Protein AF-A0A430QUM1-F1 (afdb_monomer_lite)

Foldseek 3Di:
DVPPPDPDPPPPDDDDDDPDDDDDDDDDDFPDFLVRVCVVCVVVVHDDDPVVVCVCPVDCQQCVQAVVVQVVCVVVQKHQVPDDRRQWGAHPVVSHTYGHDSVPIDRRD

Organism: Schistosoma bovis (NCBI:txid6184)

Radius of gyration: 18.18 Å; chains: 1; bounding box: 41×48×41 Å

Secondary structure (DSSP, 8-state)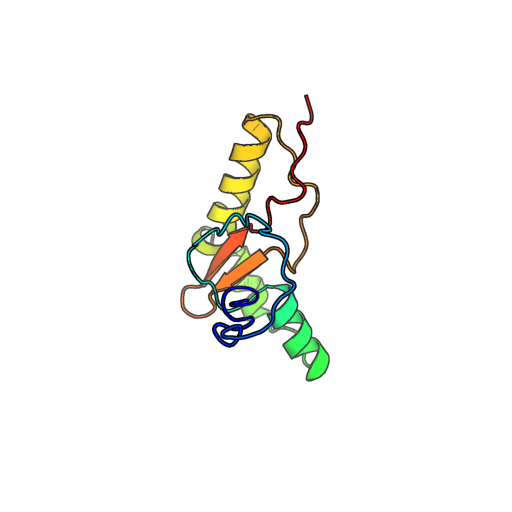:
--TTS-S-TT-TT-TT----PPPP-------EEHHHHHHHHHHHTPPPPHHHHHHHHH-HHHHHHHHHHHHHHHHTTEE----SGGGEEEETTTTEEEE---TT-EE--

Structure (mmCIF, N/CA/C/O backbone):
data_AF-A0A430QUM1-F1
#
_entry.id   AF-A0A430QUM1-F1
#
loop_
_atom_site.group_PDB
_atom_site.id
_atom_site.type_symbol
_atom_site.label_atom_id
_atom_site.label_alt_id
_atom_site.label_comp_id
_atom_site.label_asym_id
_atom_site.label_entity_id
_atom_site.label_seq_id
_atom_site.pdbx_PDB_ins_code
_atom_site.Cartn_x
_atom_site.Cartn_y
_atom_site.Cartn_z
_atom_site.occupancy
_atom_site.B_iso_or_equiv
_atom_site.auth_seq_id
_atom_site.auth_comp_id
_atom_site.auth_asym_id
_atom_site.auth_atom_id
_atom_site.pdbx_PDB_model_num
ATOM 1 N N . MET A 1 1 ? 5.386 -9.853 7.442 1.00 43.69 1 MET A N 1
ATOM 2 C CA . MET A 1 1 ? 5.997 -8.923 6.465 1.00 43.69 1 MET A CA 1
ATOM 3 C C . MET A 1 1 ? 7.458 -8.573 6.796 1.00 43.69 1 MET A C 1
ATOM 5 O O . MET A 1 1 ? 8.047 -7.764 6.114 1.00 43.69 1 MET A O 1
ATOM 9 N N . PHE A 1 2 ? 8.074 -9.291 7.746 1.00 39.56 2 PHE A N 1
ATOM 10 C CA . PHE A 1 2 ? 9.486 -9.720 7.747 1.00 39.56 2 PHE A CA 1
ATOM 11 C C . PHE A 1 2 ? 9.617 -11.138 7.130 1.00 39.56 2 PHE A C 1
ATOM 13 O O . PHE A 1 2 ? 10.442 -11.951 7.527 1.00 39.56 2 PHE A O 1
ATOM 20 N N . GLY A 1 3 ? 8.687 -11.502 6.238 1.00 36.56 3 GLY A N 1
ATOM 21 C CA . GLY A 1 3 ? 8.207 -12.881 6.085 1.00 36.56 3 GLY A CA 1
ATOM 22 C C . GLY A 1 3 ? 9.193 -13.913 5.540 1.00 36.56 3 GLY A C 1
ATOM 23 O O . GLY A 1 3 ? 8.866 -15.088 5.610 1.00 36.56 3 GLY A O 1
ATOM 24 N N . LEU A 1 4 ? 10.360 -13.518 5.026 1.00 43.66 4 LEU A N 1
ATOM 25 C CA . LEU A 1 4 ? 11.331 -14.443 4.431 1.00 43.66 4 LEU A CA 1
ATOM 26 C C . LEU A 1 4 ? 12.798 -14.039 4.693 1.00 43.66 4 LEU A C 1
ATOM 28 O O . LEU A 1 4 ? 13.643 -14.236 3.835 1.00 43.66 4 LEU A O 1
ATOM 32 N N . LEU A 1 5 ? 13.129 -13.497 5.876 1.00 46.72 5 LEU A N 1
ATOM 33 C CA . LEU A 1 5 ? 14.540 -13.430 6.322 1.00 46.72 5 LEU A CA 1
ATOM 34 C C . LEU A 1 5 ? 14.900 -14.474 7.397 1.00 46.72 5 LEU A C 1
ATOM 36 O O . LEU A 1 5 ? 16.046 -14.558 7.813 1.00 46.72 5 LEU A O 1
ATOM 40 N N . LEU A 1 6 ? 13.957 -15.281 7.884 1.00 39.12 6 LEU A N 1
ATOM 41 C CA . LEU A 1 6 ? 14.209 -16.151 9.041 1.00 39.12 6 LEU A CA 1
ATOM 42 C C . LEU A 1 6 ? 13.524 -17.514 8.906 1.00 39.12 6 LEU A C 1
ATOM 44 O O . LEU A 1 6 ? 12.822 -17.949 9.812 1.00 39.12 6 LEU A O 1
ATOM 48 N N . LYS A 1 7 ? 13.753 -18.222 7.795 1.00 44.28 7 LYS A N 1
ATOM 49 C CA . LYS A 1 7 ? 13.773 -19.688 7.864 1.00 44.28 7 LYS A CA 1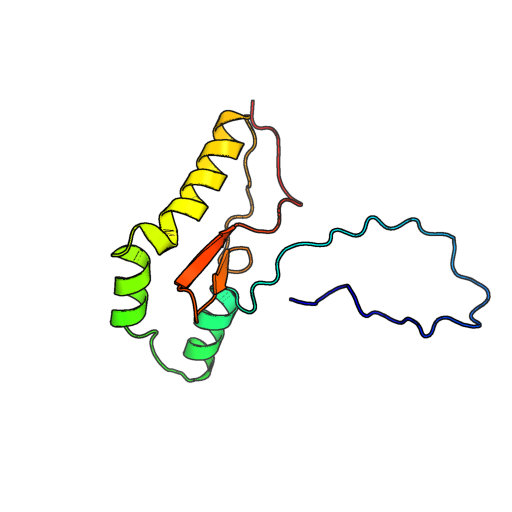
ATOM 50 C C . LYS A 1 7 ? 15.233 -20.135 7.919 1.00 44.28 7 LYS A C 1
ATOM 52 O O . LYS A 1 7 ? 15.861 -20.435 6.919 1.00 44.28 7 LYS A O 1
ATOM 57 N N . GLU A 1 8 ? 15.748 -20.071 9.143 1.00 42.69 8 GLU A N 1
ATOM 58 C CA . GLU A 1 8 ? 16.686 -21.051 9.688 1.00 42.69 8 GLU A CA 1
ATOM 59 C C . GLU A 1 8 ? 18.136 -21.020 9.178 1.00 42.69 8 GLU A C 1
ATOM 61 O O . GLU A 1 8 ? 18.645 -21.935 8.540 1.00 42.69 8 GLU A O 1
ATOM 66 N N . ARG A 1 9 ? 18.882 -20.063 9.743 1.00 41.09 9 ARG A N 1
ATOM 67 C CA . ARG A 1 9 ? 20.244 -20.266 10.283 1.00 41.09 9 ARG A CA 1
ATOM 68 C C . ARG A 1 9 ? 20.317 -21.409 11.340 1.00 41.09 9 ARG A C 1
ATOM 70 O O . ARG A 1 9 ? 20.954 -21.259 12.373 1.00 41.09 9 ARG A O 1
ATOM 77 N N . PHE A 1 10 ? 19.665 -22.546 11.094 1.00 42.25 10 PHE A N 1
ATOM 78 C CA . PHE A 1 10 ? 19.745 -23.795 11.871 1.00 42.25 10 PHE A CA 1
ATOM 79 C C . PHE A 1 10 ? 19.957 -25.016 10.952 1.00 42.25 10 PHE A C 1
ATOM 81 O O . PHE A 1 10 ? 19.658 -26.145 11.314 1.00 42.25 10 PHE A O 1
ATOM 88 N N . GLY A 1 11 ? 20.504 -24.798 9.754 1.00 42.00 11 GLY A N 1
ATOM 89 C CA . GLY A 1 11 ? 20.925 -25.853 8.832 1.00 42.00 11 GLY A CA 1
ATOM 90 C C . GLY A 1 11 ? 22.406 -26.222 8.947 1.00 42.00 11 GLY A C 1
ATOM 91 O O . GLY A 1 11 ? 23.008 -26.597 7.949 1.00 42.00 11 GLY A O 1
ATOM 92 N N . SER A 1 12 ? 23.046 -26.087 10.111 1.00 43.53 12 SER A N 1
ATOM 93 C CA . SER A 1 12 ? 24.302 -26.810 10.333 1.00 43.53 12 SER A CA 1
ATOM 94 C C . SER A 1 12 ? 23.939 -28.286 10.544 1.00 43.53 12 SER A C 1
ATOM 96 O O . SER A 1 12 ? 23.296 -28.589 11.545 1.00 43.53 12 SER A O 1
ATOM 98 N N . TYR A 1 13 ? 24.346 -29.167 9.620 1.00 47.78 13 TYR A N 1
ATOM 99 C CA . TYR A 1 13 ? 24.233 -30.644 9.651 1.00 47.78 13 TYR A CA 1
ATOM 100 C C . TYR A 1 13 ? 22.972 -31.328 9.065 1.00 47.78 13 TYR A C 1
ATOM 102 O O . TYR A 1 13 ? 22.477 -32.285 9.655 1.00 47.78 13 TYR A O 1
ATOM 110 N N . LEU A 1 14 ? 22.492 -30.957 7.868 1.00 51.97 14 LEU A N 1
ATOM 111 C CA . LEU A 1 14 ? 21.632 -31.862 7.072 1.00 51.97 14 LEU A CA 1
ATOM 112 C C . LEU A 1 14 ? 22.257 -32.151 5.688 1.00 51.97 14 LEU A C 1
ATOM 114 O O . LEU A 1 14 ? 22.378 -31.233 4.879 1.00 51.97 14 LEU A O 1
ATOM 118 N N . PRO A 1 15 ? 22.662 -33.402 5.386 1.00 48.03 15 PRO A N 1
ATOM 119 C CA . PRO A 1 15 ? 23.564 -33.724 4.276 1.00 48.03 15 PRO A CA 1
ATOM 120 C C . PRO A 1 15 ? 22.854 -33.918 2.921 1.00 48.03 15 PRO A C 1
ATOM 122 O O . PRO A 1 15 ? 23.190 -34.846 2.196 1.00 48.03 15 PRO A O 1
ATOM 125 N N . ASN A 1 16 ? 21.847 -33.103 2.576 1.00 53.75 16 ASN A N 1
ATOM 126 C CA . ASN A 1 16 ? 21.086 -33.298 1.325 1.00 53.75 16 ASN A CA 1
ATOM 127 C C . ASN A 1 16 ? 20.374 -32.049 0.758 1.00 53.75 16 ASN A C 1
ATOM 129 O O . ASN A 1 16 ? 19.399 -32.182 0.017 1.00 53.75 16 ASN A O 1
ATOM 133 N N . TYR A 1 17 ? 20.826 -30.831 1.070 1.00 57.78 17 TYR A N 1
ATOM 134 C CA . TYR A 1 17 ? 20.331 -29.648 0.354 1.00 57.78 17 TYR A CA 1
ATOM 135 C C . TYR A 1 17 ? 21.117 -29.491 -0.950 1.00 57.78 17 TYR A C 1
ATOM 137 O O . TYR A 1 17 ? 22.329 -29.308 -0.919 1.00 57.78 17 TYR A O 1
ATOM 145 N N . LYS A 1 18 ? 20.432 -29.595 -2.094 1.00 59.81 18 LYS A N 1
ATOM 146 C CA . LYS A 1 18 ? 20.975 -29.111 -3.369 1.00 59.81 18 LYS A CA 1
ATOM 147 C C . LYS A 1 18 ? 21.268 -27.617 -3.207 1.00 59.81 18 LYS A C 1
ATOM 149 O O . LYS A 1 18 ? 20.490 -26.927 -2.550 1.00 59.81 18 LYS A O 1
ATOM 154 N N . ASP A 1 19 ? 22.378 -27.149 -3.772 1.00 65.31 19 ASP A N 1
ATOM 155 C CA . ASP A 1 19 ? 22.816 -25.748 -3.752 1.00 65.31 19 ASP A CA 1
ATOM 156 C C . ASP A 1 19 ? 21.836 -24.840 -4.521 1.00 65.31 19 ASP A C 1
ATOM 158 O O . ASP A 1 19 ? 22.116 -24.359 -5.620 1.00 65.31 19 ASP A O 1
ATOM 162 N N . ASP A 1 20 ? 20.647 -24.622 -3.966 1.00 74.81 20 ASP A N 1
ATOM 163 C CA . ASP A 1 20 ? 19.659 -23.720 -4.535 1.00 74.81 20 ASP A CA 1
ATOM 164 C C . ASP A 1 20 ? 20.134 -22.276 -4.316 1.00 74.81 20 ASP A C 1
ATOM 166 O O . ASP A 1 20 ? 20.243 -21.777 -3.193 1.00 74.81 20 ASP A O 1
ATOM 170 N N . VAL A 1 21 ? 20.446 -21.591 -5.417 1.00 81.19 21 VAL A N 1
ATOM 171 C CA . VAL A 1 21 ? 20.840 -20.179 -5.405 1.00 81.19 21 VAL A CA 1
ATOM 172 C C . VAL A 1 21 ? 19.590 -19.314 -5.249 1.00 81.19 21 VAL A C 1
ATOM 174 O O . VAL A 1 21 ? 18.719 -19.297 -6.118 1.00 81.19 21 VAL A O 1
ATOM 177 N N . TYR A 1 22 ? 19.516 -18.549 -4.158 1.00 82.31 22 TYR A N 1
ATOM 178 C CA . TYR A 1 22 ? 18.409 -17.629 -3.884 1.00 82.31 22 TYR A CA 1
ATOM 179 C C . TYR A 1 22 ? 18.794 -16.168 -4.144 1.00 82.31 22 TYR A C 1
ATOM 181 O O . TYR A 1 22 ? 19.860 -15.705 -3.734 1.00 82.31 22 TYR A O 1
ATOM 189 N N . LEU A 1 23 ? 17.878 -15.405 -4.749 1.00 83.75 23 LEU A N 1
ATOM 190 C CA . LEU A 1 23 ? 17.969 -13.947 -4.826 1.00 83.75 23 LEU A CA 1
ATOM 191 C C . LEU A 1 23 ? 17.293 -13.318 -3.601 1.00 83.75 23 LEU A C 1
ATOM 193 O O . LEU A 1 23 ? 16.084 -13.444 -3.418 1.00 83.75 23 LEU A O 1
ATOM 197 N N . ASN A 1 24 ? 18.067 -12.597 -2.790 1.00 85.44 24 ASN A N 1
ATOM 198 C CA . ASN A 1 24 ? 17.563 -11.875 -1.623 1.00 85.44 24 ASN A CA 1
ATOM 199 C C . ASN A 1 24 ? 17.388 -10.387 -1.949 1.00 85.44 24 ASN A C 1
ATOM 201 O O . ASN A 1 24 ? 18.333 -9.732 -2.384 1.00 85.44 24 ASN A O 1
ATOM 205 N N . LEU A 1 25 ? 16.194 -9.841 -1.701 1.00 83.12 25 LEU A N 1
ATOM 206 C CA . LEU A 1 25 ? 15.894 -8.417 -1.873 1.00 83.12 25 LEU A CA 1
ATOM 207 C C . LEU A 1 25 ? 15.719 -7.755 -0.502 1.00 83.12 25 LEU A C 1
ATOM 209 O O . LEU A 1 25 ? 14.746 -8.025 0.203 1.00 83.12 25 LEU A O 1
ATOM 213 N N . VAL A 1 26 ? 16.653 -6.877 -0.129 1.00 88.25 26 VAL A N 1
ATOM 214 C CA . VAL A 1 26 ? 16.562 -6.063 1.093 1.00 88.25 26 VAL A CA 1
ATOM 215 C C . VAL A 1 26 ? 15.911 -4.730 0.739 1.00 88.25 26 VAL A C 1
ATOM 217 O O . VAL A 1 26 ? 16.435 -3.969 -0.070 1.00 88.25 26 VAL A O 1
ATOM 220 N N . LEU A 1 27 ? 14.749 -4.463 1.332 1.00 87.62 27 LEU A N 1
ATOM 221 C CA . LEU A 1 27 ? 13.932 -3.277 1.077 1.00 87.62 27 LEU A CA 1
ATOM 222 C C . LEU A 1 27 ? 13.594 -2.568 2.390 1.00 87.62 27 LEU A C 1
ATOM 224 O O . LEU A 1 27 ? 13.742 -3.127 3.478 1.00 87.62 27 LEU A O 1
ATOM 228 N N . GLU A 1 28 ? 13.093 -1.341 2.275 1.00 87.81 28 GLU A N 1
ATOM 229 C CA . GLU A 1 28 ? 12.526 -0.605 3.402 1.00 87.81 28 GLU A CA 1
ATOM 230 C C . GLU A 1 28 ? 11.370 -1.381 4.048 1.00 87.81 28 GLU A C 1
ATOM 232 O O . GLU A 1 28 ? 10.492 -1.922 3.370 1.00 87.81 28 GLU A O 1
ATOM 237 N N . PHE A 1 29 ? 11.351 -1.398 5.380 1.00 88.38 29 PHE A N 1
ATOM 238 C CA . PHE A 1 29 ? 10.307 -2.057 6.146 1.00 88.38 29 PHE A CA 1
ATOM 239 C C . PHE A 1 29 ? 9.111 -1.131 6.389 1.00 88.38 29 PHE A C 1
ATOM 241 O O . PHE A 1 29 ? 9.239 -0.076 7.009 1.00 88.38 29 PHE A O 1
ATOM 248 N N . ILE A 1 30 ? 7.924 -1.582 5.977 1.00 90.69 30 ILE A N 1
ATOM 249 C CA . ILE A 1 30 ? 6.643 -0.976 6.350 1.00 90.69 30 ILE A CA 1
ATOM 250 C C . ILE A 1 30 ? 5.813 -2.031 7.100 1.00 90.69 30 ILE A C 1
ATOM 252 O O . ILE A 1 30 ? 5.614 -3.133 6.582 1.00 90.69 30 ILE A O 1
ATOM 256 N N . PRO A 1 31 ? 5.345 -1.737 8.328 1.00 90.00 31 PRO A N 1
ATOM 257 C CA . PRO A 1 31 ? 4.848 -2.768 9.243 1.00 90.00 31 PRO A CA 1
ATOM 258 C C . PRO A 1 31 ? 3.474 -3.338 8.883 1.00 90.00 31 PRO A C 1
ATOM 260 O O . PRO A 1 31 ? 3.182 -4.497 9.210 1.00 90.00 31 PRO A O 1
ATOM 263 N N . GLU A 1 32 ? 2.626 -2.542 8.232 1.00 93.50 32 GLU A N 1
ATOM 264 C CA . GLU A 1 32 ? 1.235 -2.886 7.964 1.00 93.50 32 GLU A CA 1
ATOM 265 C C . GLU A 1 32 ? 0.914 -2.889 6.471 1.00 93.50 32 GLU A C 1
ATOM 267 O O . GLU A 1 32 ? 1.576 -2.258 5.649 1.00 93.50 32 GLU A O 1
ATOM 272 N N . THR A 1 33 ? -0.153 -3.609 6.135 1.00 93.44 33 THR A N 1
ATOM 273 C CA . THR A 1 33 ? -0.819 -3.505 4.836 1.00 93.44 33 THR A CA 1
ATOM 274 C C . THR A 1 33 ? -2.217 -2.969 5.030 1.00 93.44 33 THR A C 1
ATOM 276 O O . THR A 1 33 ? -2.831 -3.182 6.082 1.00 93.44 33 THR A O 1
ATOM 279 N N . VAL A 1 34 ? -2.771 -2.354 3.989 1.00 91.62 34 VAL A N 1
ATOM 280 C CA . VAL A 1 34 ? -4.183 -1.951 3.988 1.00 91.62 34 VAL A CA 1
ATOM 281 C C . VAL A 1 34 ? -5.081 -3.156 4.296 1.00 91.62 34 VAL A C 1
ATOM 283 O O . VAL A 1 34 ? -6.014 -3.045 5.090 1.00 91.62 34 VAL A O 1
ATOM 286 N N . TYR A 1 35 ? -4.748 -4.341 3.770 1.00 92.69 35 TYR A N 1
ATOM 287 C CA . TYR A 1 35 ? -5.450 -5.587 4.096 1.00 92.69 35 TYR A CA 1
ATOM 288 C C . TYR A 1 35 ? -5.432 -5.923 5.594 1.00 92.69 35 TYR A C 1
ATOM 290 O O . TYR A 1 35 ? -6.472 -6.265 6.155 1.00 92.69 35 TYR A O 1
ATOM 298 N N . ARG A 1 36 ? -4.270 -5.849 6.257 1.00 92.38 36 ARG A N 1
ATOM 299 C CA . ARG A 1 36 ? -4.152 -6.168 7.690 1.00 92.38 36 ARG A CA 1
ATOM 300 C C . ARG A 1 36 ? -4.956 -5.200 8.548 1.00 92.38 36 ARG A C 1
ATOM 302 O O . ARG A 1 36 ? -5.643 -5.648 9.466 1.00 92.38 36 ARG A O 1
ATOM 309 N N . VAL A 1 37 ? -4.920 -3.911 8.210 1.00 91.31 37 VAL A N 1
ATOM 310 C CA . VAL A 1 37 ? -5.722 -2.886 8.887 1.00 91.31 37 VAL A CA 1
ATOM 311 C C . VAL A 1 37 ? -7.210 -3.175 8.713 1.00 91.31 37 VAL A C 1
ATOM 313 O O . VAL A 1 37 ? -7.918 -3.299 9.711 1.00 91.31 37 VAL A O 1
ATOM 316 N N . ALA A 1 38 ? -7.675 -3.383 7.479 1.00 91.19 38 ALA A N 1
ATOM 317 C CA . ALA A 1 38 ? -9.075 -3.702 7.205 1.00 91.19 38 ALA A CA 1
ATOM 318 C C . ALA A 1 38 ? -9.531 -4.983 7.929 1.00 91.19 38 ALA A C 1
ATOM 320 O O . ALA A 1 38 ? -10.595 -5.014 8.546 1.00 91.19 38 ALA A O 1
ATOM 321 N N . ARG A 1 39 ? -8.695 -6.030 7.929 1.00 93.69 39 ARG A N 1
ATOM 322 C CA . ARG A 1 39 ? -8.986 -7.304 8.604 1.00 93.69 39 ARG A CA 1
ATOM 323 C C . ARG A 1 39 ? -9.068 -7.163 10.124 1.00 93.69 39 ARG A C 1
ATOM 325 O O . ARG A 1 39 ? -9.839 -7.891 10.746 1.00 93.69 39 ARG A O 1
ATOM 332 N N . ARG A 1 40 ? -8.276 -6.274 10.733 1.00 93.19 40 ARG A N 1
ATOM 333 C CA . ARG A 1 40 ? -8.319 -6.012 12.180 1.00 93.19 40 ARG A CA 1
ATOM 334 C C . ARG A 1 40 ? -9.678 -5.447 12.592 1.00 93.19 40 ARG A C 1
ATOM 336 O O . ARG A 1 40 ? -10.311 -6.031 13.464 1.00 93.19 40 ARG A O 1
ATOM 343 N N . TYR A 1 41 ? -10.145 -4.412 11.895 1.00 92.38 41 TYR A N 1
ATOM 344 C CA . TYR A 1 41 ? -11.470 -3.826 12.126 1.00 92.38 41 TYR A CA 1
ATOM 345 C C . TYR A 1 41 ? -12.594 -4.838 11.871 1.00 92.38 41 TYR A C 1
ATOM 347 O O . TYR A 1 41 ? -13.453 -5.042 12.727 1.00 92.38 41 TYR A O 1
ATOM 355 N N . ALA A 1 42 ? -12.515 -5.590 10.766 1.00 92.31 42 ALA A N 1
ATOM 356 C CA . ALA A 1 42 ? -13.496 -6.632 10.458 1.00 92.31 42 ALA A CA 1
ATOM 357 C C . ALA A 1 42 ? -13.596 -7.708 11.558 1.00 92.31 42 ALA A C 1
ATOM 359 O O . ALA A 1 42 ? -14.691 -8.151 11.897 1.00 92.31 42 ALA A O 1
ATOM 360 N N . ARG A 1 43 ? -12.466 -8.120 12.152 1.00 94.44 43 ARG A N 1
ATOM 361 C CA . ARG A 1 43 ? -12.439 -9.098 13.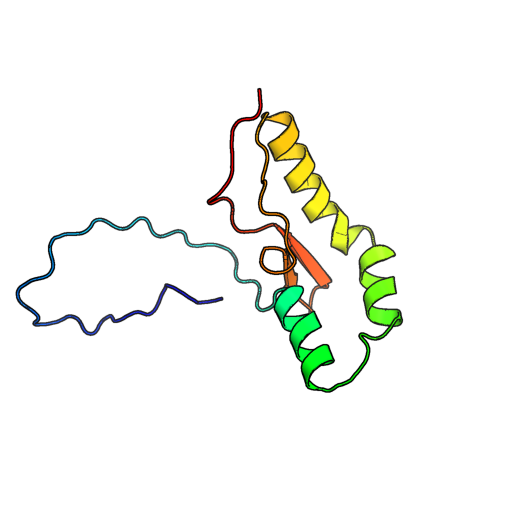256 1.00 94.44 43 ARG A CA 1
ATOM 362 C C . ARG A 1 43 ? -13.020 -8.558 14.556 1.00 94.44 43 ARG A C 1
ATOM 364 O O . ARG A 1 43 ? -13.622 -9.323 15.300 1.00 94.44 43 ARG A O 1
ATOM 371 N N . GLN A 1 44 ? -12.835 -7.271 14.817 1.00 94.44 44 GLN A N 1
ATOM 372 C CA . GLN A 1 44 ? -13.384 -6.594 15.991 1.00 94.44 44 GLN A CA 1
ATOM 373 C C . GLN A 1 44 ? -14.875 -6.261 15.830 1.00 94.44 44 GLN A C 1
ATOM 375 O O . GLN A 1 44 ? -15.488 -5.778 16.772 1.00 94.44 44 GLN A O 1
ATOM 380 N N . LYS A 1 45 ? -15.473 -6.561 14.662 1.00 92.75 45 LYS A N 1
ATOM 381 C CA . LYS A 1 45 ? -16.833 -6.144 14.280 1.00 92.75 45 LYS A CA 1
ATOM 382 C C . LYS A 1 45 ? -17.022 -4.625 14.358 1.00 92.75 45 LYS A C 1
ATOM 384 O O . LYS A 1 45 ? -18.136 -4.138 14.516 1.00 92.75 45 LYS A O 1
ATOM 389 N N . GLU A 1 46 ? -15.927 -3.889 14.208 1.00 92.00 46 GLU A N 1
ATOM 390 C CA . GLU A 1 46 ? -15.917 -2.438 14.167 1.00 92.00 46 GLU A CA 1
ATOM 391 C C . GLU A 1 46 ? -15.836 -1.974 12.715 1.00 92.00 46 GLU A C 1
ATOM 393 O O . GLU A 1 46 ? -15.151 -2.565 11.874 1.00 92.00 46 GLU A O 1
ATOM 398 N N . THR A 1 47 ? -16.525 -0.883 12.407 1.00 91.06 47 THR A N 1
ATOM 399 C CA . THR A 1 47 ? -16.360 -0.202 11.124 1.00 91.06 47 THR A CA 1
ATOM 400 C C . THR A 1 47 ? -15.061 0.592 11.132 1.00 91.06 47 THR A C 1
ATOM 402 O O . THR A 1 47 ? -14.733 1.227 12.134 1.00 91.06 47 THR A O 1
ATOM 405 N N . ILE A 1 48 ? -14.349 0.627 10.004 1.00 88.44 48 ILE A N 1
ATOM 406 C CA . ILE A 1 48 ? -13.180 1.502 9.858 1.00 88.44 48 ILE A CA 1
ATOM 407 C C . ILE A 1 48 ? -13.644 2.953 10.083 1.00 88.44 48 ILE A C 1
ATOM 409 O O . ILE A 1 48 ? -14.566 3.392 9.389 1.00 88.44 48 ILE A O 1
ATOM 413 N N . PRO A 1 49 ? -13.037 3.708 11.020 1.00 90.88 49 PRO A N 1
ATOM 414 C CA . PRO A 1 49 ? -13.461 5.070 11.308 1.00 90.88 49 PRO A CA 1
ATOM 415 C C . PRO A 1 49 ? -13.449 5.940 10.050 1.00 90.88 49 PRO A C 1
ATOM 417 O O . PRO A 1 49 ? -12.443 6.007 9.341 1.00 90.88 49 PRO A O 1
ATOM 420 N N . LEU A 1 50 ? -14.545 6.661 9.796 1.00 89.19 50 LEU A N 1
ATOM 421 C CA . LEU A 1 50 ? -14.671 7.524 8.615 1.00 89.19 50 LEU A CA 1
ATOM 422 C C . LEU A 1 50 ? -13.555 8.573 8.560 1.00 89.19 50 LEU A C 1
ATOM 424 O O . LEU A 1 50 ? -13.070 8.914 7.487 1.00 89.19 50 LEU A O 1
ATOM 428 N N . LEU A 1 51 ? -13.113 9.041 9.728 1.00 88.69 51 LEU A N 1
ATOM 429 C CA . LEU A 1 51 ? -11.998 9.968 9.854 1.00 88.69 51 LEU A CA 1
ATOM 430 C C . LEU A 1 51 ? -10.714 9.388 9.246 1.00 88.69 51 LEU A C 1
ATOM 432 O O . LEU A 1 51 ? -10.046 10.080 8.489 1.00 88.69 51 LEU A O 1
ATOM 436 N N . PHE A 1 52 ? -10.409 8.112 9.495 1.00 86.56 52 PHE A N 1
ATOM 437 C CA . PHE A 1 52 ? -9.232 7.438 8.942 1.00 86.56 52 PHE A CA 1
ATOM 438 C C . PHE A 1 52 ? -9.294 7.357 7.413 1.00 86.56 52 PHE A C 1
ATOM 440 O O . PHE A 1 52 ? -8.345 7.737 6.729 1.00 86.56 52 PHE A O 1
ATOM 447 N N . VAL A 1 53 ? -10.440 6.935 6.870 1.00 87.25 53 VAL A N 1
ATOM 448 C CA . VAL A 1 53 ? -10.673 6.894 5.418 1.00 87.25 53 VAL A CA 1
ATOM 449 C C . VAL A 1 53 ? -10.544 8.297 4.823 1.00 87.25 53 VAL A C 1
ATOM 451 O O . VAL A 1 53 ? -9.835 8.499 3.840 1.00 87.25 53 VAL A O 1
ATOM 454 N N . LYS A 1 54 ? -11.166 9.295 5.458 1.00 88.69 54 LYS A N 1
ATOM 455 C CA . LYS A 1 54 ? -11.109 10.688 5.018 1.00 88.69 54 LYS A CA 1
ATOM 456 C C . LYS A 1 54 ? -9.678 11.214 5.024 1.00 88.69 54 LYS A C 1
ATOM 458 O O . LYS A 1 54 ? -9.281 11.803 4.027 1.00 88.69 54 LYS A O 1
ATOM 463 N N . PHE A 1 55 ? -8.889 10.961 6.069 1.00 85.75 55 PHE A N 1
ATOM 464 C CA . PHE A 1 55 ? -7.468 11.316 6.101 1.00 85.75 55 PHE A CA 1
ATOM 465 C C . PHE A 1 55 ? -6.712 10.680 4.929 1.00 85.75 55 PHE A C 1
ATOM 467 O O . PHE A 1 55 ? -6.028 11.393 4.200 1.00 85.75 55 PHE A O 1
ATOM 474 N N . MET A 1 56 ? -6.900 9.384 4.667 1.00 84.12 56 MET A N 1
ATOM 475 C CA . MET A 1 56 ? -6.209 8.706 3.562 1.00 84.12 56 MET A CA 1
ATOM 476 C C . MET A 1 56 ? -6.456 9.344 2.188 1.00 84.12 56 MET A C 1
ATOM 478 O O . MET A 1 56 ? -5.524 9.415 1.391 1.00 84.12 56 MET A O 1
ATOM 482 N N . PHE A 1 57 ? -7.677 9.811 1.907 1.00 85.06 57 PHE A N 1
ATOM 483 C CA . PHE A 1 57 ? -8.038 10.394 0.605 1.00 85.06 57 PHE A CA 1
ATOM 484 C C . PHE A 1 57 ? -7.941 11.926 0.549 1.00 85.06 57 PHE A C 1
ATOM 486 O O . PHE A 1 57 ? -7.843 12.490 -0.537 1.00 85.06 57 PHE A O 1
ATOM 493 N N . SER A 1 58 ? -7.957 12.613 1.693 1.00 88.81 58 SER A N 1
ATOM 494 C CA . SER A 1 58 ? -7.948 14.086 1.744 1.00 88.81 58 SER A CA 1
ATOM 495 C C . SER A 1 58 ? -6.539 14.675 1.732 1.00 88.81 58 SER A C 1
ATOM 497 O O . SER A 1 58 ? -6.382 15.848 1.411 1.00 88.81 58 SER A O 1
ATOM 499 N N . PHE A 1 59 ? -5.514 13.886 2.072 1.00 88.44 59 PHE A N 1
ATOM 500 C CA . 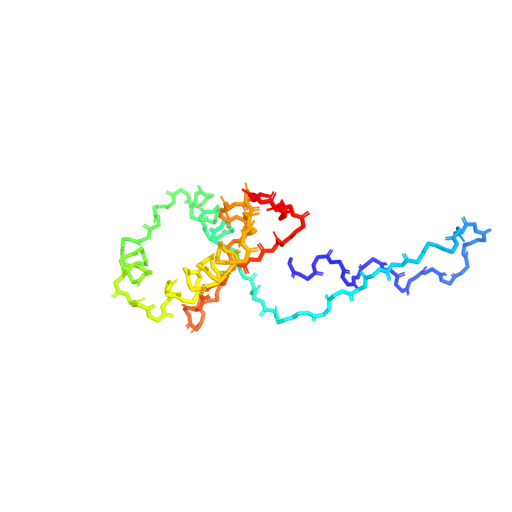PHE A 1 59 ? -4.127 14.347 2.137 1.00 88.44 59 PHE A CA 1
ATOM 501 C C . PHE A 1 59 ? -3.322 13.777 0.961 1.00 88.44 59 PHE A C 1
ATOM 503 O O . PHE A 1 59 ? -2.971 12.594 0.979 1.00 88.44 59 PHE A O 1
ATOM 510 N N . PRO A 1 60 ? -2.972 14.600 -0.050 1.00 86.44 60 PRO A N 1
ATOM 511 C CA . PRO A 1 60 ? -2.214 14.158 -1.223 1.00 86.44 60 PRO A CA 1
ATOM 512 C C . PRO A 1 60 ? -0.891 13.480 -0.868 1.00 86.44 60 PRO A C 1
ATOM 514 O O . PRO A 1 60 ? -0.496 12.517 -1.518 1.00 86.44 60 PRO A O 1
ATOM 517 N N . ALA A 1 61 ? -0.238 13.920 0.211 1.00 87.06 61 ALA A N 1
ATOM 518 C CA . ALA A 1 61 ? 1.008 13.333 0.699 1.00 87.06 61 ALA A CA 1
ATOM 519 C C . ALA A 1 61 ? 0.910 11.820 0.990 1.00 87.06 61 ALA A C 1
ATOM 521 O O . ALA A 1 61 ? 1.918 11.123 0.899 1.00 87.06 61 ALA A O 1
ATOM 522 N N . ILE A 1 62 ? -0.290 11.310 1.295 1.00 87.81 62 ILE A N 1
ATOM 523 C CA . ILE A 1 62 ? -0.522 9.897 1.611 1.00 87.81 62 ILE A CA 1
ATOM 524 C C . ILE A 1 62 ? -0.597 9.063 0.329 1.00 87.81 62 ILE A C 1
ATOM 526 O O . ILE A 1 62 ? 0.125 8.080 0.193 1.00 87.81 62 ILE A O 1
ATOM 530 N N . TYR A 1 63 ? -1.451 9.441 -0.628 1.00 88.25 63 TYR A N 1
ATOM 531 C CA . TYR A 1 63 ? -1.767 8.589 -1.782 1.00 88.25 63 TYR A CA 1
ATOM 532 C C . TYR A 1 63 ? -0.940 8.890 -3.041 1.00 88.25 63 TYR A C 1
ATOM 534 O O . TYR A 1 63 ? -0.699 7.981 -3.841 1.00 88.25 63 TYR A O 1
ATOM 542 N N . VAL A 1 64 ? -0.466 10.128 -3.229 1.00 90.06 64 VAL A N 1
ATOM 543 C CA . VAL A 1 64 ? 0.280 10.545 -4.434 1.00 90.06 64 VAL A CA 1
ATOM 544 C C . VAL A 1 64 ? 1.505 9.666 -4.724 1.00 90.06 64 VAL A C 1
ATOM 546 O O . VAL A 1 64 ? 1.683 9.312 -5.891 1.00 90.06 64 VAL A O 1
ATOM 549 N N . PRO A 1 65 ? 2.327 9.238 -3.741 1.00 88.56 65 PRO A N 1
ATOM 550 C CA . PRO A 1 65 ? 3.478 8.375 -4.021 1.00 88.56 65 PRO A CA 1
ATOM 551 C C . PRO A 1 65 ? 3.093 7.052 -4.697 1.00 88.56 65 PRO A C 1
ATOM 553 O O . PRO A 1 65 ? 3.794 6.593 -5.598 1.00 88.56 65 PRO A O 1
ATOM 556 N N . THR A 1 66 ? 1.954 6.472 -4.307 1.00 89.19 66 THR A N 1
ATOM 557 C CA . THR A 1 66 ? 1.443 5.214 -4.872 1.00 89.19 66 THR A CA 1
ATOM 558 C C . THR A 1 66 ? 0.958 5.398 -6.312 1.00 89.19 66 THR A C 1
ATOM 560 O O . THR A 1 66 ? 1.260 4.582 -7.179 1.00 89.19 66 THR A O 1
ATOM 563 N N . PHE A 1 67 ? 0.255 6.490 -6.618 1.00 91.06 67 PHE A N 1
ATOM 564 C CA . PHE A 1 67 ? -0.148 6.757 -8.004 1.00 91.06 67 PHE A CA 1
ATOM 565 C C . PHE A 1 67 ? 1.033 7.154 -8.886 1.00 91.06 67 PHE A C 1
ATOM 567 O O . PHE A 1 67 ? 1.068 6.795 -10.060 1.00 91.06 67 PHE A O 1
ATOM 574 N N . ARG A 1 68 ? 2.029 7.848 -8.328 1.00 91.81 68 ARG A N 1
ATOM 575 C CA . ARG A 1 68 ? 3.252 8.203 -9.052 1.00 91.81 68 ARG A CA 1
ATOM 576 C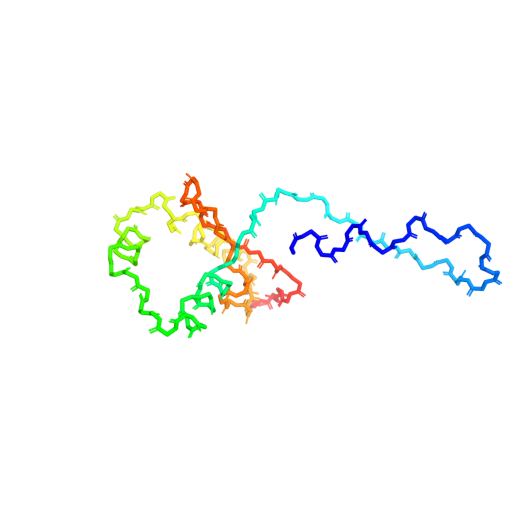 C . ARG A 1 68 ? 4.066 6.966 -9.426 1.00 91.81 68 ARG A C 1
ATOM 578 O O . ARG A 1 68 ? 4.559 6.904 -10.550 1.00 91.81 68 ARG A O 1
ATOM 585 N N . SER A 1 69 ? 4.186 5.980 -8.532 1.00 89.94 69 SER A N 1
ATOM 586 C CA . SER A 1 69 ? 4.855 4.715 -8.863 1.00 89.94 69 SER A CA 1
ATOM 587 C C . SER A 1 69 ? 4.095 3.938 -9.941 1.00 89.94 69 SER A C 1
ATOM 589 O O . SER A 1 69 ? 4.720 3.415 -10.863 1.00 89.94 69 SER A O 1
ATOM 591 N N . LEU A 1 70 ? 2.760 3.936 -9.887 1.00 91.62 70 LEU A N 1
ATOM 592 C CA . LEU A 1 70 ? 1.918 3.310 -10.906 1.00 91.62 70 LEU A CA 1
ATOM 593 C C . LEU A 1 70 ? 2.054 3.996 -12.277 1.00 91.62 70 LEU A C 1
ATOM 595 O O . LEU A 1 70 ? 2.259 3.333 -13.290 1.00 91.62 70 LEU A O 1
ATOM 599 N N . ALA A 1 71 ? 2.006 5.329 -12.311 1.00 93.38 71 ALA A N 1
ATOM 600 C CA . ALA A 1 71 ? 2.194 6.102 -13.536 1.00 93.38 71 ALA A CA 1
ATOM 601 C C . ALA A 1 71 ? 3.580 5.862 -14.154 1.00 93.38 71 ALA A C 1
ATOM 603 O O . ALA A 1 71 ? 3.704 5.741 -15.371 1.00 93.38 71 ALA A O 1
ATOM 604 N N . TYR A 1 72 ? 4.616 5.745 -13.317 1.00 93.81 72 TYR A N 1
ATOM 605 C CA . TYR A 1 72 ? 5.976 5.467 -13.769 1.00 93.81 72 TYR A CA 1
ATOM 606 C C . TYR A 1 72 ? 6.089 4.118 -14.492 1.00 93.81 72 TYR A C 1
ATOM 608 O O . TYR A 1 72 ? 6.634 4.065 -15.595 1.00 93.81 72 TYR A O 1
ATOM 616 N N . ILE A 1 73 ? 5.553 3.037 -13.914 1.00 92.06 73 ILE A N 1
ATOM 617 C CA . ILE A 1 73 ? 5.610 1.716 -14.560 1.00 92.06 73 ILE A CA 1
ATOM 618 C C . ILE A 1 73 ? 4.743 1.667 -15.821 1.00 92.06 73 ILE A C 1
ATOM 620 O O . ILE A 1 73 ? 5.173 1.110 -16.829 1.00 92.06 73 ILE A O 1
ATOM 624 N N . HIS A 1 74 ? 3.587 2.336 -15.819 1.00 93.44 74 HIS A N 1
ATOM 625 C CA . HIS A 1 74 ? 2.734 2.431 -17.003 1.00 93.44 74 HIS A CA 1
ATOM 626 C C . HIS A 1 74 ? 3.426 3.176 -18.149 1.00 93.44 74 HIS A C 1
ATOM 628 O O . HIS A 1 74 ? 3.359 2.730 -19.289 1.00 93.44 74 HIS A O 1
ATOM 634 N N . HIS A 1 75 ? 4.161 4.255 -17.861 1.00 94.44 75 HIS A N 1
ATOM 635 C CA . HIS A 1 75 ? 4.961 4.959 -18.868 1.00 94.44 75 HIS A CA 1
ATOM 636 C C . HIS A 1 75 ? 6.068 4.076 -19.473 1.00 94.44 75 HIS A C 1
ATOM 638 O O . HIS A 1 75 ? 6.473 4.278 -20.614 1.00 94.44 75 HIS A O 1
ATOM 644 N N . LYS A 1 76 ? 6.540 3.067 -18.734 1.00 93.19 76 LYS A N 1
ATOM 645 C CA . LYS A 1 76 ? 7.480 2.050 -19.229 1.00 93.19 76 LYS A CA 1
ATOM 646 C C . LYS A 1 76 ? 6.799 0.892 -19.964 1.00 93.19 76 LYS A C 1
ATOM 648 O O . LYS A 1 76 ? 7.489 -0.054 -20.332 1.00 93.19 76 LYS A O 1
ATOM 653 N N . GLY A 1 77 ? 5.482 0.944 -20.159 1.00 92.38 77 GLY A N 1
ATOM 654 C CA . GLY A 1 77 ? 4.721 -0.142 -20.767 1.00 92.38 77 GLY A CA 1
ATOM 655 C C . GLY A 1 77 ? 4.470 -1.323 -19.852 1.00 92.38 77 GLY A C 1
ATOM 656 O O . GLY A 1 77 ? 4.147 -2.397 -20.338 1.00 92.38 77 GLY A O 1
ATOM 657 N N . ILE A 1 78 ? 4.662 -1.175 -18.545 1.00 92.50 78 ILE A N 1
ATOM 658 C CA . ILE A 1 78 ? 4.578 -2.282 -17.598 1.00 92.50 78 ILE A CA 1
ATOM 659 C C . ILE A 1 78 ? 3.296 -2.150 -16.787 1.00 92.50 78 ILE A C 1
ATOM 661 O O . ILE A 1 78 ? 3.102 -1.167 -16.075 1.00 92.50 78 ILE A O 1
ATOM 665 N N . CYS A 1 79 ? 2.452 -3.175 -16.821 1.00 90.56 79 CYS A N 1
ATOM 666 C CA . CYS A 1 79 ? 1.290 -3.281 -15.950 1.00 90.56 79 CYS A CA 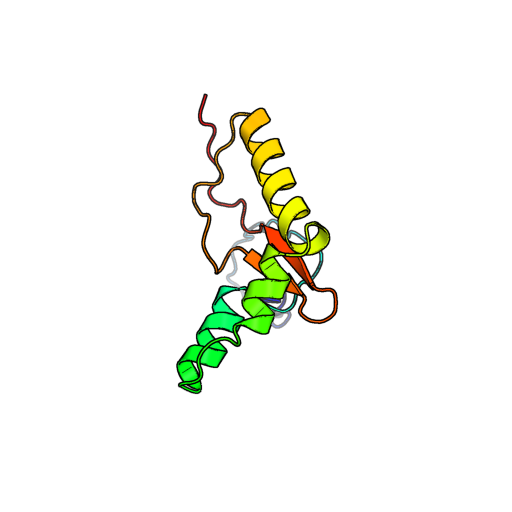1
ATOM 667 C C . CYS A 1 79 ? 1.632 -4.032 -14.660 1.00 90.56 79 CYS A C 1
ATOM 669 O O . CYS A 1 79 ? 2.228 -5.109 -14.705 1.00 90.56 79 CYS A O 1
ATOM 671 N N . HIS A 1 80 ? 1.151 -3.538 -13.514 1.00 89.94 80 HIS A N 1
ATOM 672 C CA . HIS A 1 80 ? 1.291 -4.246 -12.233 1.00 89.94 80 HIS A CA 1
ATOM 673 C C . HIS A 1 80 ? 0.438 -5.515 -12.137 1.00 89.94 80 HIS A C 1
ATOM 675 O O . HIS A 1 80 ? 0.884 -6.528 -11.603 1.00 89.94 80 HIS A O 1
ATOM 681 N N . ARG A 1 81 ? -0.802 -5.450 -12.641 1.00 88.12 81 ARG A N 1
ATOM 682 C CA . ARG A 1 81 ? -1.831 -6.517 -12.667 1.00 88.12 81 ARG A CA 1
ATOM 683 C C . ARG A 1 81 ? -2.283 -7.099 -11.321 1.00 88.12 81 ARG A C 1
ATOM 685 O O . ARG A 1 81 ? -3.338 -7.713 -11.272 1.00 88.12 81 ARG A O 1
ATOM 692 N N . ASP A 1 82 ? -1.541 -6.893 -10.238 1.00 87.88 82 ASP A N 1
ATOM 693 C CA . ASP A 1 82 ? -1.878 -7.401 -8.899 1.00 87.88 82 ASP A CA 1
ATOM 694 C C . ASP A 1 82 ? -2.055 -6.259 -7.888 1.00 87.88 82 ASP A C 1
ATOM 696 O O . ASP A 1 82 ? -1.445 -6.239 -6.820 1.00 87.88 82 ASP A O 1
ATOM 700 N N . ILE A 1 83 ? -2.845 -5.246 -8.254 1.00 88.25 83 ILE A N 1
ATOM 701 C CA . ILE A 1 83 ? -3.195 -4.156 -7.336 1.00 88.25 83 ILE A CA 1
ATOM 702 C C . ILE A 1 83 ? -4.305 -4.657 -6.413 1.00 88.25 83 ILE A C 1
ATOM 704 O O . ILE A 1 83 ? -5.447 -4.839 -6.828 1.00 88.25 83 ILE A O 1
ATOM 708 N N . LYS A 1 84 ? -3.957 -4.887 -5.149 1.00 90.12 84 LYS A N 1
ATOM 709 C CA . LYS A 1 84 ? -4.865 -5.382 -4.109 1.00 90.12 84 LYS A CA 1
ATOM 710 C C . LYS A 1 84 ? -4.440 -4.858 -2.733 1.00 90.12 84 LYS A C 1
ATOM 712 O O . LYS A 1 84 ? -3.274 -4.499 -2.567 1.00 90.12 84 LYS A O 1
ATOM 717 N N . PRO A 1 85 ? -5.321 -4.852 -1.714 1.00 88.31 85 PRO A N 1
ATOM 718 C CA . PRO A 1 85 ? -5.000 -4.310 -0.388 1.00 88.31 85 PRO A CA 1
ATOM 719 C C . PRO A 1 85 ? -3.793 -4.964 0.307 1.00 88.31 85 PRO A C 1
ATOM 721 O O . PRO A 1 85 ? -3.213 -4.380 1.220 1.00 88.31 85 PRO A O 1
ATOM 724 N N . GLN A 1 86 ? -3.419 -6.183 -0.087 1.00 91.31 86 GLN A N 1
ATOM 725 C CA . GLN A 1 86 ? -2.239 -6.894 0.413 1.00 91.31 86 GLN A CA 1
ATOM 726 C C . GLN A 1 86 ? -0.927 -6.306 -0.122 1.00 91.31 86 GLN A C 1
ATOM 728 O O . GLN A 1 86 ? 0.082 -6.378 0.572 1.00 91.31 86 GLN A O 1
ATOM 733 N N . ASN A 1 87 ? -0.972 -5.705 -1.312 1.00 91.81 87 ASN A N 1
ATOM 734 C CA . ASN A 1 87 ? 0.174 -5.131 -2.016 1.00 91.81 87 ASN A CA 1
ATOM 735 C C . ASN A 1 87 ? 0.286 -3.612 -1.788 1.00 91.81 87 ASN A C 1
ATOM 737 O O . ASN A 1 87 ? 1.098 -2.932 -2.407 1.00 91.81 87 ASN A O 1
ATOM 741 N N . LEU A 1 88 ? -0.544 -3.073 -0.891 1.00 91.94 88 LEU A N 1
ATOM 742 C CA . LEU A 1 88 ? -0.495 -1.693 -0.432 1.00 91.94 88 LEU A CA 1
ATOM 743 C C . LEU A 1 88 ? 0.017 -1.678 1.005 1.00 91.94 88 LEU A C 1
ATOM 745 O O . LEU A 1 88 ? -0.693 -2.063 1.941 1.00 91.94 88 LEU A O 1
ATOM 749 N N . LEU A 1 89 ? 1.263 -1.249 1.160 1.00 92.19 89 LEU A N 1
ATOM 750 C CA . LEU A 1 89 ? 1.934 -1.072 2.437 1.00 92.19 89 LEU A CA 1
ATOM 751 C C . LEU A 1 89 ? 1.518 0.255 3.054 1.00 92.19 89 LEU A C 1
ATOM 753 O O . LEU A 1 89 ? 1.535 1.280 2.375 1.00 92.19 89 LEU A O 1
ATOM 757 N N . LEU A 1 90 ? 1.186 0.242 4.340 1.00 90.81 90 LEU A N 1
ATOM 758 C CA . LEU A 1 90 ? 0.789 1.424 5.090 1.00 90.81 90 LEU A CA 1
ATOM 759 C C . LEU A 1 90 ? 1.642 1.551 6.350 1.00 90.81 90 LEU A C 1
ATOM 761 O O . LEU A 1 90 ? 1.732 0.619 7.149 1.00 90.81 90 LEU A O 1
ATOM 765 N N . ASN A 1 91 ? 2.217 2.728 6.567 1.00 89.62 91 ASN A N 1
ATOM 766 C CA . ASN A 1 91 ? 2.807 3.085 7.847 1.00 89.62 91 ASN A CA 1
ATOM 767 C C . ASN A 1 91 ? 1.827 3.984 8.624 1.00 89.62 91 ASN A C 1
ATOM 769 O O . ASN A 1 91 ? 1.644 5.137 8.238 1.00 89.62 91 ASN A O 1
ATOM 773 N N . PRO A 1 92 ? 1.195 3.502 9.710 1.00 83.50 92 PRO A N 1
ATOM 774 C CA . PRO A 1 92 ? 0.230 4.297 10.467 1.00 83.50 92 PRO A CA 1
ATOM 775 C C . PRO A 1 92 ? 0.870 5.458 11.241 1.00 83.50 92 PRO A C 1
ATOM 777 O O . PRO A 1 92 ? 0.176 6.423 11.535 1.00 83.50 92 PRO A O 1
ATOM 780 N N . ALA A 1 93 ? 2.169 5.388 11.558 1.00 85.56 93 ALA A N 1
ATOM 781 C CA . ALA A 1 93 ? 2.866 6.448 12.287 1.00 85.56 93 ALA A CA 1
ATOM 782 C C . ALA A 1 93 ? 3.221 7.635 11.381 1.00 85.56 93 ALA A C 1
ATOM 784 O O . ALA A 1 93 ? 3.170 8.780 11.815 1.00 85.56 93 ALA A O 1
ATOM 785 N N . THR A 1 94 ? 3.567 7.367 10.120 1.00 85.12 94 THR A N 1
ATOM 786 C CA . THR A 1 94 ? 3.972 8.402 9.151 1.00 85.12 94 THR A CA 1
ATOM 787 C C . THR A 1 94 ? 2.911 8.696 8.092 1.00 85.12 94 THR A C 1
ATOM 789 O O . THR A 1 94 ? 3.116 9.563 7.248 1.00 85.12 94 THR A O 1
ATOM 792 N N . ALA A 1 95 ? 1.797 7.959 8.105 1.00 84.56 95 ALA A N 1
ATOM 793 C CA . ALA A 1 95 ? 0.755 7.978 7.081 1.00 84.56 95 ALA A CA 1
ATOM 794 C C . ALA A 1 95 ? 1.276 7.735 5.646 1.00 84.56 95 ALA A C 1
ATOM 796 O O . ALA A 1 95 ? 0.670 8.169 4.672 1.00 84.56 95 ALA A O 1
ATOM 797 N N . VAL A 1 96 ? 2.397 7.024 5.492 1.00 86.62 96 VAL A N 1
ATOM 798 C CA . VAL A 1 96 ? 2.978 6.717 4.177 1.00 86.62 96 VAL A CA 1
ATOM 799 C C . VAL A 1 96 ? 2.310 5.481 3.574 1.00 86.62 96 VAL A C 1
ATOM 801 O O . VAL A 1 96 ? 2.268 4.428 4.215 1.00 86.62 96 VAL A O 1
ATOM 804 N N . LEU A 1 97 ? 1.845 5.595 2.325 1.00 90.44 97 LEU A N 1
ATOM 805 C CA . LEU A 1 97 ? 1.303 4.494 1.523 1.00 90.44 97 LEU A CA 1
ATOM 806 C C . LEU A 1 97 ? 2.257 4.155 0.366 1.00 90.44 97 LEU A C 1
ATOM 808 O O . LEU A 1 97 ? 2.616 5.038 -0.420 1.00 90.44 97 LEU A O 1
ATOM 812 N N . LYS A 1 98 ? 2.650 2.882 0.234 1.00 89.88 98 LYS A N 1
ATOM 813 C CA . LYS A 1 98 ? 3.509 2.405 -0.866 1.00 89.88 98 LYS A CA 1
ATOM 814 C C . LYS A 1 98 ? 2.938 1.165 -1.542 1.00 89.88 98 LYS A C 1
ATOM 816 O O . LYS A 1 98 ? 2.428 0.265 -0.882 1.00 89.88 98 LYS A O 1
ATOM 821 N N . LEU A 1 99 ? 3.094 1.103 -2.862 1.00 91.50 99 LEU A N 1
ATOM 822 C CA . LEU A 1 99 ? 2.866 -0.107 -3.649 1.00 91.50 99 LEU A CA 1
ATOM 823 C C . LEU A 1 99 ? 4.047 -1.070 -3.473 1.00 91.50 99 LEU A C 1
ATOM 825 O O . LEU A 1 99 ? 5.202 -0.641 -3.521 1.00 91.50 99 LEU A O 1
ATOM 829 N N . CYS A 1 100 ? 3.765 -2.355 -3.289 1.00 88.81 100 CYS A N 1
ATOM 830 C CA . CYS A 1 100 ? 4.764 -3.419 -3.244 1.00 88.81 100 CYS A CA 1
ATOM 831 C C . CYS A 1 100 ? 4.337 -4.625 -4.092 1.00 88.81 100 CYS A C 1
ATOM 833 O O . CYS A 1 100 ? 3.225 -4.663 -4.604 1.00 88.81 100 CYS A O 1
ATOM 835 N N . ASP A 1 101 ? 5.210 -5.634 -4.151 1.00 85.62 101 ASP A N 1
ATOM 836 C CA . ASP A 1 101 ? 5.000 -6.901 -4.867 1.00 85.62 101 ASP A CA 1
ATOM 837 C C . ASP A 1 101 ? 4.928 -6.762 -6.398 1.00 85.62 101 ASP A C 1
ATOM 839 O O . ASP A 1 101 ? 3.896 -6.919 -7.047 1.00 85.62 101 ASP A O 1
ATOM 843 N N . PHE A 1 102 ? 6.102 -6.526 -6.981 1.00 84.19 102 PHE A N 1
ATOM 844 C CA . PHE A 1 102 ? 6.328 -6.452 -8.422 1.00 84.19 102 PHE A CA 1
ATOM 845 C C . PHE A 1 102 ? 6.541 -7.834 -9.077 1.00 84.19 102 PHE A C 1
ATOM 847 O O . PHE A 1 102 ? 6.958 -7.916 -10.231 1.00 84.19 102 PHE A O 1
ATOM 854 N N . GLY A 1 103 ? 6.255 -8.939 -8.378 1.00 82.94 103 GLY A N 1
ATOM 855 C CA . GLY A 1 103 ? 6.493 -10.295 -8.893 1.00 82.94 103 GLY A CA 1
ATOM 856 C C . GLY A 1 103 ? 5.586 -10.705 -10.061 1.00 82.94 103 GLY A C 1
ATOM 857 O O . GLY A 1 103 ? 5.815 -11.736 -10.687 1.00 82.94 103 GLY A O 1
ATOM 858 N N . ARG A 1 104 ? 4.544 -9.917 -10.361 1.00 83.50 104 ARG A N 1
ATOM 859 C CA . ARG A 1 104 ? 3.540 -10.205 -11.405 1.00 83.50 104 ARG A CA 1
ATOM 860 C C . ARG A 1 104 ? 3.488 -9.175 -12.533 1.00 83.50 104 ARG A C 1
ATOM 862 O O . ARG A 1 104 ? 2.569 -9.240 -13.365 1.00 83.50 104 ARG A O 1
ATOM 869 N N . LEU A 1 105 ? 4.454 -8.254 -12.556 1.00 88.00 105 LEU A N 1
ATOM 870 C CA . LEU A 1 105 ? 4.585 -7.249 -13.605 1.00 88.00 105 LEU A CA 1
ATOM 871 C C . LEU A 1 105 ? 4.618 -7.914 -14.987 1.00 88.00 105 LEU A C 1
ATOM 873 O O . LEU A 1 105 ? 5.277 -8.935 -15.170 1.00 88.00 105 LEU A O 1
ATOM 877 N N . VAL A 1 106 ? 3.921 -7.327 -15.958 1.00 89.31 106 VAL A N 1
ATOM 878 C CA . VAL A 1 106 ? 3.969 -7.755 -17.364 1.00 89.31 106 VAL A CA 1
ATOM 879 C C . VAL A 1 106 ? 4.107 -6.551 -18.268 1.00 89.31 106 VAL A C 1
ATOM 881 O O . VAL A 1 106 ? 3.520 -5.502 -18.008 1.00 89.31 106 VAL A O 1
ATOM 884 N N . TYR A 1 107 ? 4.890 -6.727 -19.326 1.00 90.25 107 TYR A N 1
ATOM 885 C CA . TYR A 1 107 ? 4.970 -5.776 -20.418 1.00 90.25 107 TYR A CA 1
ATOM 886 C C . TYR A 1 107 ? 3.671 -5.825 -21.231 1.00 90.25 107 TYR A C 1
ATOM 888 O O . TYR A 1 107 ? 3.222 -6.897 -21.629 1.00 90.25 107 TYR A O 1
ATOM 896 N N . CYS A 1 108 ? 3.043 -4.672 -21.401 1.00 82.31 108 CYS A N 1
ATOM 897 C CA . CYS A 1 108 ? 1.708 -4.492 -21.961 1.00 82.31 108 CYS A CA 1
ATOM 898 C C . CYS A 1 108 ? 1.713 -3.754 -23.309 1.00 82.31 108 CYS A C 1
ATOM 900 O O . CYS A 1 108 ? 0.641 -3.352 -23.757 1.00 82.31 108 CYS A O 1
ATOM 902 N N . ILE A 1 109 ? 2.882 -3.553 -23.927 1.00 67.31 109 ILE A N 1
ATOM 903 C CA . ILE A 1 109 ? 3.011 -2.955 -25.265 1.00 67.31 109 ILE A CA 1
ATOM 904 C C . ILE A 1 109 ? 3.446 -4.000 -26.282 1.00 67.31 109 ILE A C 1
ATOM 906 O O . ILE A 1 109 ? 4.330 -4.812 -25.923 1.00 67.31 109 ILE A O 1
#

pLDDT: mean 81.51, std 16.69, range [36.56, 94.44]

Sequence (109 aa):
MFGLLLKERFGSYLPNYKDDVYLNLVLEFIPETVYRVARRYARQKETIPLLFVKFMFSFPAIYVPTFRSLAYIHHKGICHRDIKPQNLLLNPATAVLKLCDFGRLVYCI

InterPro domains:
  IPR000719 Protein kinase domain [PF00069] (17-103)
  IPR000719 Protein kinase domain [PS50011] (1-109)
  IPR008271 Serine/threonine-protein kinase, active site [PS00108] (78-90)
  IPR011009 Protein kinase-like domain superfamily [SSF56112] (18-104)
  IPR050591 Glycogen Synthase Kinase-3 [PTHR24057] (15-104)